Protein AF-A0A7S7MQY4-F1 (afdb_monomer_lite)

Radius of gyration: 16.42 Å; chains: 1; bounding box: 33×34×46 Å

Sequence (89 aa):
MASAIPLSELEHFYYVIEAVKAGLGISVILWPLVMDDLQQVQLLAPFCFIGSGQSYVVVRRQTCSARAEHFCAWLVSEARTTPVPGDTS

Foldseek 3Di:
DDDDDPPVVPPPVVVVVVCVLVVVDDDDDDCVVCVVVVVVVSDDDPPFDDDPPDDDDDDDDPDDDPVVVVVRVVVVVVVVVDDDRPPPD

Structure (mmCIF, N/CA/C/O backbone):
data_AF-A0A7S7MQY4-F1
#
_entry.id   AF-A0A7S7MQY4-F1
#
loop_
_atom_site.group_PDB
_atom_site.id
_atom_site.type_symbol
_atom_site.label_atom_id
_atom_site.label_alt_id
_atom_site.label_comp_id
_atom_site.label_asym_id
_atom_site.label_entity_id
_atom_site.label_seq_id
_atom_site.pdbx_PDB_ins_code
_atom_site.Cartn_x
_atom_site.Cartn_y
_atom_site.Cartn_z
_atom_site.occupancy
_atom_site.B_iso_or_equiv
_atom_site.auth_seq_id
_atom_site.auth_comp_id
_atom_site.auth_asym_id
_atom_site.auth_atom_id
_atom_site.pdbx_PDB_model_num
ATOM 1 N N . ME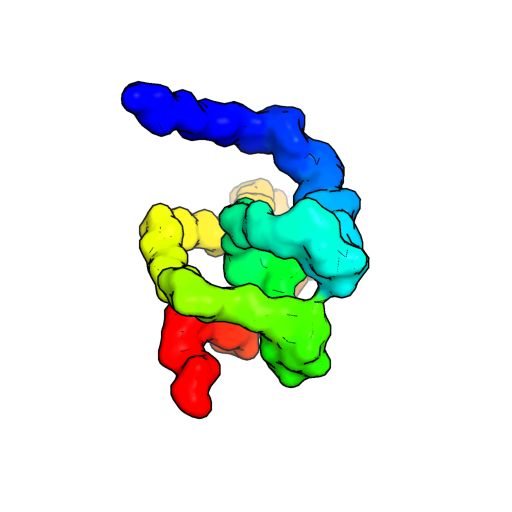T A 1 1 ? -18.409 20.085 4.281 1.00 33.59 1 MET A N 1
ATOM 2 C CA . MET A 1 1 ? -17.584 20.262 3.067 1.00 33.59 1 MET A CA 1
ATOM 3 C C . MET A 1 1 ? -16.256 19.568 3.329 1.00 33.59 1 MET A C 1
ATOM 5 O O . MET A 1 1 ? -15.432 20.125 4.039 1.00 33.59 1 MET A O 1
ATOM 9 N N . ALA A 1 2 ? -16.106 18.313 2.894 1.00 37.69 2 ALA A N 1
ATOM 10 C CA . ALA A 1 2 ? -14.871 17.553 3.080 1.00 37.69 2 ALA A CA 1
ATOM 11 C C . ALA A 1 2 ? -13.850 18.049 2.050 1.00 37.69 2 ALA A C 1
ATOM 13 O O . ALA A 1 2 ? -13.996 17.791 0.858 1.00 37.69 2 ALA A O 1
ATOM 14 N N . SER A 1 3 ? -12.885 18.847 2.504 1.00 33.84 3 SER A N 1
ATOM 15 C CA . SER A 1 3 ? -11.769 19.282 1.670 1.00 33.84 3 SER A CA 1
ATOM 16 C C . SER A 1 3 ? -10.918 18.060 1.345 1.00 33.84 3 SER A C 1
ATOM 18 O O . SER A 1 3 ? -10.416 17.405 2.256 1.00 33.84 3 SER A O 1
ATOM 20 N N . ALA A 1 4 ? -10.784 17.737 0.059 1.00 46.09 4 ALA A N 1
ATOM 21 C CA . ALA A 1 4 ? -9.818 16.752 -0.400 1.00 46.09 4 ALA A CA 1
ATOM 22 C C . ALA A 1 4 ? -8.421 17.285 -0.057 1.00 46.09 4 ALA A C 1
ATOM 24 O O . ALA A 1 4 ? -8.014 18.327 -0.571 1.00 46.09 4 ALA A O 1
ATOM 25 N N . ILE A 1 5 ? -7.733 16.616 0.868 1.00 46.06 5 ILE A N 1
ATOM 26 C CA . ILE A 1 5 ? -6.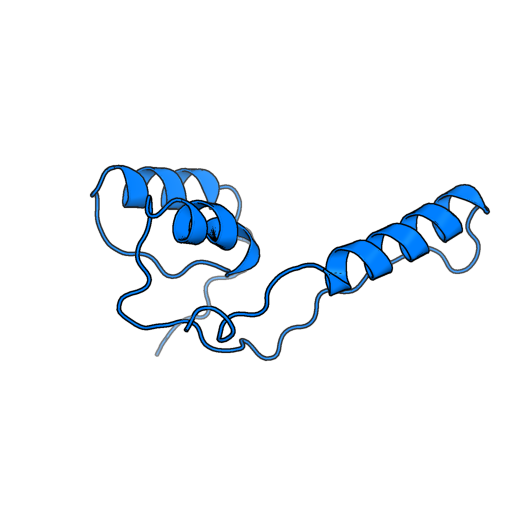359 16.957 1.239 1.00 46.06 5 ILE A CA 1
ATOM 27 C C . ILE A 1 5 ? -5.501 16.793 -0.026 1.00 46.06 5 ILE A C 1
ATOM 29 O O . ILE A 1 5 ? -5.532 15.720 -0.638 1.00 46.06 5 ILE A O 1
ATOM 33 N N . PRO A 1 6 ? -4.789 17.838 -0.478 1.00 42.94 6 PRO A N 1
ATOM 34 C CA . PRO A 1 6 ? -3.937 17.734 -1.649 1.00 42.94 6 PRO A CA 1
ATOM 35 C C . PRO A 1 6 ? -2.829 16.707 -1.396 1.00 42.94 6 PRO A C 1
ATOM 37 O O . PRO A 1 6 ? -2.188 16.698 -0.348 1.00 42.94 6 PRO A O 1
ATOM 40 N N . LEU A 1 7 ? -2.566 15.865 -2.398 1.00 51.34 7 LEU A N 1
ATOM 41 C CA . LEU A 1 7 ? -1.533 14.817 -2.395 1.00 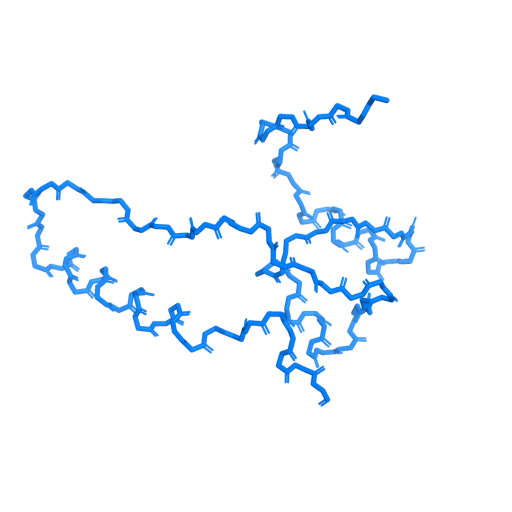51.34 7 LEU A CA 1
ATOM 42 C C . LEU A 1 7 ? -0.089 15.359 -2.187 1.00 51.34 7 LEU A C 1
ATOM 44 O O . LEU A 1 7 ? 0.866 14.592 -2.240 1.00 51.34 7 LEU A O 1
ATOM 48 N N . SER A 1 8 ? 0.104 16.664 -1.963 1.00 48.47 8 SER A N 1
ATOM 49 C CA . SER A 1 8 ? 1.391 17.251 -1.572 1.00 48.47 8 SER A CA 1
ATOM 50 C C . SER A 1 8 ? 1.693 17.128 -0.072 1.00 48.47 8 SER A C 1
ATOM 52 O O . SER A 1 8 ? 2.844 17.277 0.306 1.00 48.47 8 SER A O 1
ATOM 54 N N . GLU A 1 9 ? 0.705 16.837 0.784 1.00 48.00 9 GLU A N 1
ATOM 55 C CA . GLU A 1 9 ? 0.903 16.609 2.233 1.00 48.00 9 GLU A CA 1
ATOM 56 C C . GLU A 1 9 ? 1.219 15.138 2.586 1.00 48.00 9 GLU A C 1
ATOM 58 O O . GLU A 1 9 ? 1.337 14.775 3.754 1.00 48.00 9 GLU A O 1
ATOM 63 N N . LEU A 1 10 ? 1.385 14.264 1.585 1.00 50.41 10 LEU A N 1
ATOM 64 C CA . LEU A 1 10 ? 1.613 12.819 1.760 1.00 50.41 10 LEU A CA 1
ATOM 65 C C . LEU A 1 10 ? 3.038 12.449 2.179 1.00 50.41 10 LEU A C 1
ATOM 67 O O . LEU A 1 10 ? 3.399 11.273 2.084 1.00 50.41 10 LEU A O 1
ATOM 71 N N . GLU A 1 11 ? 3.878 13.413 2.558 1.00 55.97 11 GLU A N 1
ATOM 72 C CA . GLU A 1 11 ? 5.315 13.157 2.660 1.00 55.97 11 GLU A CA 1
ATOM 73 C C . GLU A 1 11 ? 5.625 12.011 3.631 1.00 55.97 11 GLU A C 1
ATOM 75 O O . GLU A 1 11 ? 6.586 11.274 3.403 1.00 55.97 11 GLU A O 1
ATOM 80 N N . HIS A 1 12 ? 4.777 11.753 4.639 1.00 77.31 12 HIS A N 1
ATOM 81 C CA . HIS A 1 12 ? 5.104 10.760 5.659 1.00 77.31 12 HIS A CA 1
ATOM 82 C C . HIS A 1 12 ? 3.927 9.929 6.191 1.00 77.31 12 HIS A C 1
ATOM 84 O O . HIS A 1 12 ? 3.736 9.817 7.404 1.00 77.31 12 HIS A O 1
ATOM 90 N N . PHE A 1 13 ? 3.187 9.246 5.311 1.00 83.31 13 PHE A N 1
ATOM 91 C CA . PHE A 1 13 ? 2.235 8.201 5.735 1.00 83.31 13 PHE A CA 1
ATOM 92 C C . PHE A 1 13 ? 2.835 7.183 6.708 1.00 83.31 13 PHE A C 1
ATOM 94 O O . PHE A 1 13 ? 2.132 6.687 7.581 1.00 83.31 13 PHE A O 1
ATOM 101 N N . TYR A 1 14 ? 4.139 6.929 6.601 1.00 86.31 14 TYR A N 1
ATOM 102 C CA . TYR A 1 14 ? 4.881 6.098 7.539 1.00 86.31 14 TYR A CA 1
ATOM 103 C C . TYR A 1 14 ? 4.687 6.532 9.002 1.00 86.31 14 TYR A C 1
ATOM 105 O O . TYR A 1 14 ? 4.348 5.705 9.841 1.00 86.31 14 TYR A O 1
ATOM 113 N N . TYR A 1 15 ? 4.819 7.827 9.319 1.00 87.25 15 TYR A N 1
ATOM 114 C CA . TYR A 1 15 ? 4.636 8.298 10.699 1.00 87.25 15 TYR A CA 1
ATOM 115 C C . TYR A 1 15 ? 3.195 8.148 11.174 1.00 87.25 15 TYR A C 1
ATOM 117 O O . TYR A 1 15 ? 2.962 7.850 12.341 1.00 87.25 15 TYR A O 1
ATOM 125 N N . VAL A 1 16 ? 2.230 8.326 10.271 1.00 89.62 16 VAL A N 1
ATOM 126 C CA . VAL A 1 16 ? 0.814 8.120 10.586 1.00 89.62 16 VAL A CA 1
ATOM 127 C C . VAL A 1 16 ? 0.548 6.649 10.902 1.00 89.62 16 VAL A C 1
ATOM 129 O O . VAL A 1 16 ? -0.125 6.350 11.884 1.00 89.62 16 VAL A O 1
ATOM 132 N N . ILE A 1 17 ? 1.101 5.733 10.106 1.00 90.88 17 ILE A N 1
ATOM 133 C CA . ILE A 1 17 ? 0.970 4.287 10.316 1.00 90.88 17 ILE A CA 1
ATOM 134 C C . ILE A 1 17 ? 1.601 3.888 11.653 1.00 90.88 17 ILE A C 1
ATOM 136 O O . ILE A 1 17 ? 0.942 3.245 12.466 1.00 90.88 17 ILE A O 1
ATOM 140 N N . GLU A 1 18 ? 2.821 4.344 11.937 1.00 91.06 18 GLU A N 1
ATOM 141 C CA . GLU A 1 18 ? 3.497 4.060 13.207 1.00 91.06 18 GLU A CA 1
ATOM 142 C C . GLU A 1 18 ? 2.761 4.659 14.415 1.00 91.06 18 GLU A C 1
ATOM 144 O O . GLU A 1 18 ? 2.650 4.015 15.457 1.00 91.06 18 GLU A O 1
ATOM 149 N N . ALA A 1 19 ? 2.169 5.849 14.279 1.00 91.06 19 ALA A N 1
ATOM 150 C CA . ALA A 1 19 ? 1.342 6.441 15.328 1.00 91.06 19 ALA A CA 1
ATOM 151 C C . ALA A 1 19 ? 0.091 5.598 15.629 1.00 91.06 19 ALA A C 1
ATOM 153 O O . ALA A 1 19 ? -0.242 5.371 16.794 1.00 91.06 19 ALA A O 1
ATOM 154 N N . VAL A 1 20 ? -0.592 5.101 14.593 1.00 93.62 20 VAL A N 1
ATOM 155 C CA . VAL A 1 20 ? -1.759 4.218 14.757 1.00 93.62 20 VAL A CA 1
ATOM 156 C C . VAL A 1 20 ? -1.342 2.882 15.377 1.00 93.62 20 VAL A C 1
ATOM 158 O O . VAL A 1 20 ? -2.002 2.424 16.308 1.00 93.62 20 VAL A O 1
ATOM 161 N N . LYS A 1 21 ? -0.214 2.298 14.950 1.00 91.00 21 LYS A N 1
ATOM 162 C CA . LYS A 1 21 ? 0.355 1.076 15.549 1.00 91.00 21 LYS A CA 1
ATOM 163 C C . LYS A 1 21 ? 0.712 1.261 17.025 1.00 91.00 21 LYS A C 1
ATOM 165 O O . LYS A 1 21 ? 0.525 0.346 17.820 1.00 91.00 21 LYS A O 1
ATOM 170 N N . ALA A 1 22 ? 1.152 2.457 17.412 1.00 92.50 22 ALA A N 1
ATOM 171 C CA . ALA A 1 22 ? 1.398 2.828 18.805 1.00 92.50 22 ALA A CA 1
ATOM 172 C C . ALA A 1 22 ? 0.114 3.096 19.622 1.00 92.50 22 ALA A C 1
ATOM 174 O O . ALA A 1 22 ? 0.199 3.443 20.800 1.00 92.50 22 ALA A O 1
ATOM 175 N N . GLY A 1 23 ? -1.075 2.956 19.027 1.00 90.19 23 GLY A N 1
ATOM 176 C CA . GLY A 1 23 ? -2.354 3.166 19.705 1.00 90.19 23 GLY A CA 1
ATOM 177 C C . GLY A 1 23 ? -2.749 4.636 19.864 1.00 90.19 23 GLY A C 1
ATOM 178 O O . GLY A 1 23 ? -3.615 4.946 20.680 1.00 90.19 23 GLY A O 1
ATOM 179 N N . LEU A 1 24 ? -2.149 5.553 19.094 1.00 90.94 24 LEU A N 1
ATOM 180 C CA . LEU A 1 24 ? -2.444 6.991 19.174 1.00 90.94 24 LEU A CA 1
ATOM 181 C C . LEU A 1 24 ? -3.762 7.391 18.487 1.00 90.94 24 LEU A C 1
ATOM 183 O O . LEU A 1 24 ? -4.136 8.562 18.526 1.00 90.94 24 LEU A O 1
ATOM 187 N N . GLY A 1 25 ? -4.480 6.451 17.865 1.00 90.06 25 GLY A N 1
ATOM 188 C CA . GLY A 1 25 ? -5.800 6.699 17.286 1.00 90.06 25 GLY A CA 1
ATOM 189 C C . GLY A 1 25 ? -6.123 5.814 16.085 1.00 90.06 25 GLY A C 1
ATOM 190 O O . GLY A 1 25 ? -5.610 4.707 15.956 1.00 90.06 25 GLY A O 1
ATOM 191 N N . ILE A 1 26 ? -6.991 6.324 15.207 1.00 91.31 26 ILE A N 1
ATOM 192 C CA . ILE A 1 26 ? -7.440 5.684 13.961 1.00 91.31 26 ILE A CA 1
ATOM 193 C C . ILE A 1 26 ? -7.105 6.620 12.795 1.00 91.31 26 ILE A C 1
ATOM 195 O O . ILE A 1 26 ? -7.221 7.838 12.933 1.00 91.31 26 ILE A O 1
ATOM 199 N N . SER A 1 27 ? -6.723 6.064 11.642 1.00 90.19 27 SER A N 1
ATOM 200 C CA . SER A 1 27 ? -6.443 6.833 10.425 1.00 90.19 27 SER A CA 1
ATOM 201 C C . SER A 1 27 ? -7.028 6.173 9.174 1.00 90.19 27 SER A C 1
ATOM 203 O O . SER A 1 27 ? -7.276 4.968 9.152 1.00 90.19 27 SER A O 1
ATOM 205 N N . VAL A 1 28 ? -7.229 6.974 8.125 1.00 88.75 28 VAL A N 1
ATOM 206 C CA . VAL A 1 28 ? -7.599 6.515 6.781 1.00 88.75 28 VAL A CA 1
ATOM 207 C C . VAL A 1 28 ? -6.323 6.385 5.957 1.00 88.75 28 VAL A C 1
ATOM 209 O O . VAL A 1 28 ? -5.633 7.374 5.718 1.00 88.75 28 VAL A O 1
ATOM 212 N N . ILE A 1 29 ? -6.007 5.165 5.525 1.00 87.44 29 ILE A N 1
ATOM 213 C CA . ILE A 1 29 ? -4.756 4.831 4.834 1.00 87.44 29 ILE A CA 1
ATOM 214 C C . ILE A 1 29 ? -5.054 4.022 3.568 1.00 87.44 29 ILE A C 1
ATOM 216 O O . ILE A 1 29 ? -6.100 3.390 3.441 1.00 87.44 29 ILE A O 1
ATOM 220 N N . LEU A 1 30 ? -4.137 4.066 2.603 1.00 87.06 30 LEU A N 1
ATOM 221 C CA . LEU A 1 30 ? -4.213 3.276 1.379 1.00 87.06 30 LEU A CA 1
ATOM 222 C C . LEU A 1 30 ? -3.900 1.806 1.671 1.00 87.06 30 LEU A C 1
ATOM 224 O O . LEU A 1 30 ? -2.891 1.510 2.305 1.00 87.06 30 LEU A O 1
ATOM 228 N N . TRP A 1 31 ? -4.712 0.892 1.135 1.00 88.00 31 TRP A N 1
ATOM 229 C CA . TRP A 1 31 ? -4.528 -0.556 1.294 1.00 88.00 31 TRP A CA 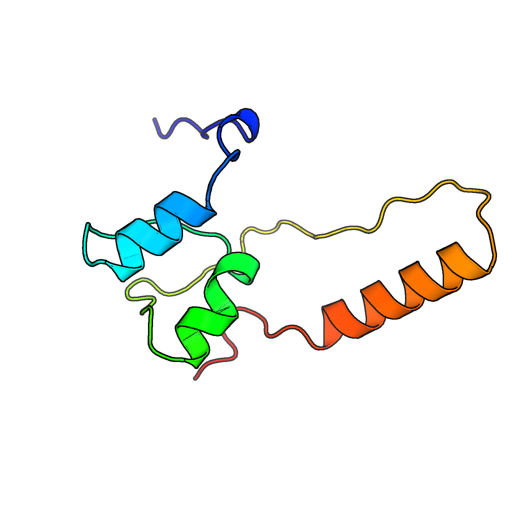1
ATOM 230 C C . TRP A 1 31 ? -3.083 -1.044 1.070 1.00 88.00 31 TRP A C 1
ATOM 232 O O . TRP A 1 31 ? -2.565 -1.722 1.958 1.00 88.00 31 TRP A O 1
ATOM 242 N N . PRO A 1 32 ? -2.375 -0.653 -0.014 1.00 87.69 32 PRO A N 1
ATOM 243 C CA . PRO A 1 32 ? -1.016 -1.140 -0.258 1.00 87.69 32 PRO A CA 1
ATOM 244 C C . PRO A 1 32 ? 0.008 -0.742 0.812 1.00 87.69 32 PRO A C 1
ATOM 246 O O . PRO A 1 32 ? 1.098 -1.297 0.829 1.00 87.69 32 PRO A O 1
ATOM 249 N N . LEU A 1 33 ? -0.309 0.228 1.677 1.00 88.44 33 LEU A N 1
ATOM 250 C CA . LEU A 1 33 ? 0.588 0.682 2.740 1.00 88.44 33 LEU A CA 1
ATOM 251 C C . LEU A 1 33 ? 0.432 -0.103 4.045 1.00 88.44 33 LEU A C 1
ATOM 253 O O . LEU A 1 33 ? 1.305 -0.001 4.894 1.00 88.44 33 LEU A O 1
ATOM 257 N N . VAL A 1 34 ? -0.680 -0.819 4.231 1.00 90.69 34 VAL A N 1
ATOM 258 C CA . VAL A 1 34 ? -1.026 -1.475 5.508 1.00 90.69 34 VAL A CA 1
ATOM 259 C C . VAL A 1 34 ? -1.466 -2.927 5.342 1.00 90.69 34 VAL A C 1
ATOM 261 O O . VAL A 1 34 ? -1.762 -3.583 6.334 1.00 90.69 34 VAL A O 1
ATOM 264 N N . MET A 1 35 ? -1.516 -3.451 4.112 1.00 90.81 35 MET A N 1
ATOM 265 C CA . MET A 1 35 ? -1.907 -4.840 3.850 1.00 90.81 35 MET A CA 1
ATOM 266 C C . MET A 1 35 ? -1.067 -5.837 4.658 1.00 90.81 35 MET A C 1
ATOM 268 O O . MET A 1 35 ? -1.633 -6.748 5.252 1.00 90.81 35 MET A O 1
ATOM 272 N N . ASP A 1 36 ? 0.243 -5.615 4.777 1.00 89.88 36 ASP A N 1
ATOM 273 C CA . ASP A 1 36 ? 1.123 -6.490 5.553 1.00 89.88 36 ASP A CA 1
ATOM 274 C C . ASP A 1 36 ? 0.864 -6.370 7.062 1.00 89.88 36 ASP A C 1
ATOM 276 O O . ASP A 1 36 ? 0.735 -7.385 7.745 1.00 89.88 36 ASP A O 1
ATOM 280 N N . ASP A 1 37 ? 0.704 -5.151 7.593 1.00 90.75 37 ASP A N 1
ATOM 281 C CA . ASP A 1 37 ? 0.366 -4.939 9.008 1.00 90.75 37 ASP A CA 1
ATOM 282 C C . ASP A 1 37 ? -0.999 -5.553 9.376 1.00 90.75 37 ASP A C 1
ATOM 284 O O . ASP A 1 37 ? -1.176 -6.034 10.497 1.00 90.75 37 ASP A O 1
ATOM 288 N N . LEU A 1 38 ? -1.953 -5.580 8.437 1.00 90.19 38 LEU A N 1
ATOM 289 C CA . LEU A 1 38 ? -3.245 -6.257 8.598 1.00 90.19 38 LEU A CA 1
ATOM 290 C C . LEU A 1 38 ? -3.086 -7.784 8.596 1.00 90.19 38 LEU A C 1
ATOM 292 O O . LEU A 1 38 ? -3.678 -8.453 9.441 1.00 90.19 38 LEU A O 1
ATOM 296 N N . GLN A 1 39 ? -2.265 -8.344 7.698 1.00 89.62 39 GLN A N 1
ATOM 297 C CA . GLN A 1 39 ? -1.970 -9.786 7.670 1.00 89.62 39 GLN A CA 1
ATOM 298 C C . GLN A 1 39 ? -1.245 -10.252 8.942 1.00 89.62 39 GLN A C 1
ATOM 300 O O . GLN A 1 39 ? -1.480 -11.358 9.423 1.00 89.62 39 GLN A O 1
ATOM 305 N N . GLN A 1 40 ? -0.386 -9.404 9.513 1.00 90.69 40 GLN A N 1
ATOM 306 C CA . GLN A 1 40 ? 0.333 -9.674 10.763 1.00 90.69 40 GLN A CA 1
ATOM 307 C C . GLN A 1 40 ? -0.479 -9.328 12.024 1.00 90.69 40 GLN A C 1
ATOM 309 O O . GLN A 1 40 ? 0.041 -9.453 13.132 1.00 90.69 40 GLN A O 1
ATOM 314 N N . VAL A 1 41 ? -1.735 -8.880 11.878 1.00 86.50 41 VAL A N 1
ATOM 315 C CA . VAL A 1 41 ? -2.625 -8.474 12.985 1.00 86.50 41 VAL A CA 1
ATOM 316 C C . VAL A 1 41 ? -2.011 -7.369 13.869 1.00 86.50 41 VAL A C 1
ATOM 318 O O . VAL A 1 41 ? -2.321 -7.237 15.050 1.00 86.50 41 VAL A O 1
ATOM 321 N N . GLN A 1 42 ? -1.126 -6.544 13.302 1.00 89.06 42 GLN A N 1
ATOM 322 C CA . GLN A 1 42 ? -0.602 -5.340 13.961 1.00 89.06 42 GLN A CA 1
ATOM 323 C C . GLN A 1 42 ? -1.585 -4.174 13.850 1.00 89.06 42 GLN A C 1
ATOM 325 O O . GLN A 1 42 ? -1.618 -3.296 14.710 1.00 89.06 42 GLN A O 1
ATOM 330 N N . LEU A 1 43 ? -2.392 -4.176 12.790 1.00 90.75 43 LEU A N 1
ATOM 331 C CA . LEU A 1 43 ? -3.479 -3.237 12.568 1.00 90.75 43 LEU A CA 1
ATOM 332 C C . LEU A 1 43 ? -4.791 -3.989 12.362 1.00 90.75 43 LEU A C 1
ATOM 334 O O . LEU A 1 43 ? -4.814 -5.140 11.930 1.00 90.75 43 LEU A O 1
ATOM 338 N N . LEU A 1 44 ? -5.896 -3.303 12.644 1.00 91.06 44 LEU A N 1
ATOM 339 C CA . LEU A 1 44 ? -7.246 -3.764 12.338 1.00 91.06 44 LEU A CA 1
ATOM 340 C C . LEU A 1 44 ? -7.954 -2.720 11.476 1.00 91.06 44 LEU A C 1
ATOM 342 O O . LEU A 1 44 ? -7.736 -1.519 11.633 1.00 91.06 44 LEU A O 1
ATOM 346 N N . ALA A 1 45 ? -8.836 -3.186 10.594 1.00 90.00 45 ALA A N 1
ATOM 347 C CA . ALA A 1 45 ? -9.644 -2.348 9.713 1.00 90.00 45 ALA A CA 1
ATOM 348 C C . ALA A 1 45 ? -11.123 -2.378 10.141 1.00 90.00 45 ALA A C 1
ATOM 350 O O . ALA A 1 45 ? -11.938 -3.028 9.485 1.00 90.00 45 ALA A O 1
ATOM 351 N N . PRO A 1 46 ? -11.503 -1.693 11.239 1.00 86.88 46 PRO A N 1
ATOM 352 C CA . PRO A 1 46 ? -12.840 -1.814 11.832 1.00 86.88 46 PRO A CA 1
ATOM 353 C C . PRO A 1 46 ? -13.970 -1.316 10.922 1.00 86.88 46 PRO A C 1
ATOM 355 O O . PRO A 1 46 ? -15.120 -1.699 11.109 1.00 86.88 46 PRO A O 1
ATOM 358 N N . PHE A 1 47 ? -13.649 -0.473 9.939 1.00 85.44 47 PHE A N 1
ATOM 359 C CA . PHE A 1 47 ? -14.606 0.083 8.980 1.00 85.44 47 PHE A CA 1
ATOM 360 C C . PHE A 1 47 ? -14.510 -0.552 7.586 1.00 85.44 47 PHE A C 1
ATOM 362 O O . PHE A 1 47 ? -15.143 -0.057 6.655 1.00 85.44 47 PHE A O 1
ATOM 369 N N . CYS A 1 48 ? -13.736 -1.637 7.451 1.00 84.94 48 CYS A N 1
ATOM 370 C CA . CYS A 1 48 ? -13.393 -2.279 6.181 1.00 84.94 48 CYS A CA 1
ATOM 371 C C . CYS A 1 48 ? -12.692 -1.325 5.188 1.00 84.94 48 CYS A C 1
ATOM 373 O O . CYS A 1 48 ? -12.561 -0.122 5.412 1.00 84.94 48 CYS A O 1
ATOM 375 N N . PHE A 1 49 ? -12.196 -1.875 4.080 1.00 86.75 49 PHE A N 1
ATOM 376 C CA . PHE A 1 49 ? -11.666 -1.085 2.967 1.00 86.75 49 PHE A CA 1
ATOM 377 C C . PHE A 1 49 ? -12.675 -1.048 1.825 1.00 86.75 49 PHE A C 1
ATOM 379 O O . PHE A 1 49 ? -13.382 -2.021 1.576 1.00 86.75 49 PHE A O 1
ATOM 386 N N . ILE A 1 50 ? -12.703 0.073 1.107 1.00 84.12 50 ILE A N 1
ATOM 387 C CA . ILE A 1 50 ? -13.491 0.241 -0.114 1.00 84.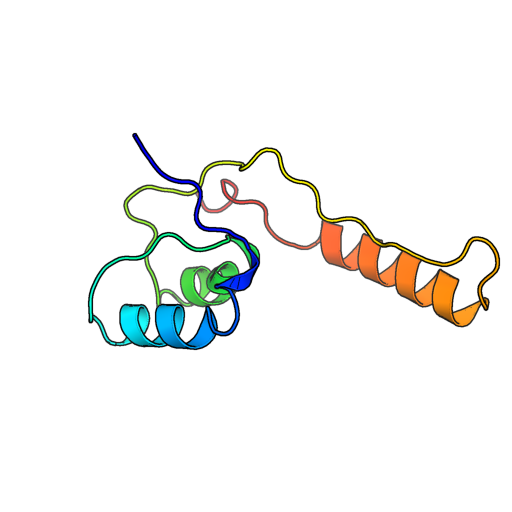12 50 ILE A CA 1
ATOM 388 C C . ILE A 1 50 ? -12.570 0.597 -1.278 1.00 84.12 50 ILE A C 1
ATOM 390 O O . ILE A 1 50 ? -11.559 1.281 -1.103 1.00 84.12 50 ILE A O 1
ATOM 394 N N . GLY A 1 51 ? -12.923 0.141 -2.479 1.00 80.56 51 GLY A N 1
ATOM 395 C CA . GLY A 1 51 ? -12.200 0.506 -3.692 1.00 80.56 51 GLY A CA 1
ATOM 396 C C . GLY A 1 51 ? -12.300 2.010 -3.948 1.00 80.56 51 GLY A C 1
ATOM 397 O O . GLY A 1 51 ? -13.395 2.550 -4.075 1.00 80.56 51 GLY A O 1
ATOM 398 N N . SER A 1 52 ? -11.159 2.688 -4.067 1.00 75.12 52 SER A N 1
ATOM 399 C CA . SER A 1 52 ? -11.100 4.132 -4.347 1.00 75.12 52 SER A CA 1
ATOM 400 C C . SER A 1 52 ? -11.450 4.494 -5.797 1.00 75.12 52 SER A C 1
ATOM 402 O O . SER A 1 52 ? -11.528 5.674 -6.138 1.00 75.12 52 SER A O 1
ATOM 404 N N . GLY A 1 53 ? -11.598 3.493 -6.675 1.00 77.44 53 GLY A N 1
ATOM 405 C CA . GLY A 1 53 ? -11.735 3.677 -8.123 1.00 77.44 53 GLY A CA 1
ATOM 406 C C . GLY A 1 53 ? -10.449 4.146 -8.818 1.00 77.44 53 GLY A C 1
ATOM 407 O O . GLY A 1 53 ? -10.468 4.409 -10.017 1.00 77.44 53 GLY A O 1
ATOM 408 N N . GLN A 1 54 ? -9.335 4.259 -8.088 1.00 79.88 54 GLN A N 1
ATOM 409 C CA . GLN A 1 54 ? -8.037 4.656 -8.633 1.00 79.88 54 GLN A CA 1
ATOM 410 C C . GLN A 1 54 ? -7.249 3.437 -9.115 1.00 79.88 54 GLN A C 1
ATOM 412 O O . GLN A 1 54 ? -7.342 2.355 -8.539 1.00 79.88 54 GLN A O 1
ATOM 417 N N . SER A 1 55 ? -6.453 3.624 -10.167 1.00 80.75 55 SER A N 1
ATOM 418 C CA . SER A 1 55 ? -5.597 2.581 -10.738 1.00 80.75 55 SER A CA 1
ATOM 419 C C . SER A 1 55 ? -4.129 2.977 -10.649 1.00 80.75 55 SER A C 1
ATOM 421 O O . SER A 1 55 ? -3.764 4.105 -10.980 1.00 80.75 55 SER A O 1
ATOM 423 N N . TYR A 1 56 ? -3.280 2.032 -10.252 1.00 84.75 56 TYR A N 1
ATOM 424 C CA . TYR A 1 56 ? -1.832 2.187 -10.340 1.00 84.75 56 TYR A CA 1
ATOM 425 C C . TYR A 1 56 ? -1.379 1.878 -11.767 1.00 84.75 56 TYR A C 1
ATOM 427 O O . TYR A 1 56 ? -1.716 0.833 -12.322 1.00 84.75 56 TYR A O 1
ATOM 435 N N . VAL A 1 57 ? -0.619 2.792 -12.370 1.00 89.50 57 VAL A N 1
ATOM 436 C CA . VAL A 1 57 ? -0.136 2.658 -13.750 1.00 89.50 57 VAL A CA 1
ATOM 437 C C . VAL A 1 57 ? 1.378 2.787 -13.805 1.00 89.50 57 VAL A C 1
ATOM 439 O O . VAL A 1 57 ? 1.976 3.620 -13.127 1.00 89.50 57 VAL A O 1
ATOM 442 N N . VAL A 1 58 ? 2.007 1.969 -14.648 1.00 90.38 58 VAL A N 1
ATOM 443 C CA . VAL A 1 58 ? 3.436 2.084 -14.942 1.00 90.38 58 VAL A CA 1
ATOM 444 C C . VAL A 1 58 ? 3.610 3.051 -16.105 1.00 90.38 58 VAL A C 1
ATOM 446 O O . VAL A 1 58 ? 3.158 2.786 -17.219 1.00 90.38 58 VAL A O 1
ATOM 449 N N . VAL A 1 59 ? 4.292 4.167 -15.857 1.00 91.06 59 VAL A N 1
ATOM 450 C CA . VAL A 1 59 ? 4.614 5.159 -16.887 1.00 91.06 59 VAL A CA 1
ATOM 451 C C . VAL A 1 59 ? 6.059 4.969 -17.329 1.00 91.06 59 VAL A C 1
ATOM 453 O O . VAL A 1 59 ? 6.980 4.947 -16.514 1.00 91.06 59 VAL A O 1
ATOM 456 N N . ARG A 1 60 ? 6.271 4.847 -18.641 1.00 88.56 60 ARG A N 1
ATOM 457 C CA . ARG A 1 60 ? 7.601 4.730 -19.249 1.00 88.56 60 ARG A CA 1
ATOM 458 C C . ARG A 1 60 ? 7.686 5.535 -20.538 1.00 88.56 60 ARG A C 1
ATOM 460 O O . ARG A 1 60 ? 6.669 5.847 -21.152 1.00 88.56 60 ARG A O 1
ATOM 467 N N . ARG A 1 61 ? 8.912 5.839 -20.973 1.00 91.00 61 ARG A N 1
ATOM 468 C CA . ARG A 1 61 ? 9.153 6.426 -22.301 1.00 91.00 61 ARG A CA 1
ATOM 469 C C . ARG A 1 61 ? 8.728 5.445 -23.394 1.00 91.00 61 ARG A C 1
ATOM 471 O O . ARG A 1 61 ? 8.905 4.241 -23.230 1.00 91.00 61 ARG A O 1
ATOM 478 N N . GLN A 1 62 ? 8.229 5.979 -24.509 1.00 87.69 62 GLN A N 1
ATOM 479 C CA . GLN A 1 62 ? 7.802 5.183 -25.663 1.00 87.69 62 GLN A CA 1
ATOM 480 C C . GLN A 1 62 ? 8.938 4.307 -26.211 1.00 87.69 62 GLN A C 1
ATOM 482 O O . GLN A 1 62 ? 8.720 3.134 -26.490 1.00 87.69 62 GLN A O 1
ATOM 487 N N . THR A 1 63 ? 10.152 4.858 -26.285 1.00 92.19 63 THR A N 1
ATOM 488 C CA . THR A 1 63 ? 11.376 4.102 -26.565 1.00 92.19 63 THR A CA 1
ATOM 489 C C . THR A 1 63 ? 12.118 3.870 -25.254 1.00 92.19 63 THR A C 1
ATOM 491 O O . THR A 1 63 ? 12.575 4.823 -24.614 1.00 92.19 63 THR A O 1
ATOM 494 N N . CYS A 1 64 ? 12.244 2.613 -24.840 1.00 91.38 64 CYS A N 1
ATOM 495 C CA . CYS A 1 64 ? 12.996 2.224 -23.654 1.00 91.38 64 CYS A CA 1
ATOM 496 C C . CYS A 1 64 ? 13.898 1.015 -23.946 1.00 91.38 64 CYS A C 1
ATOM 498 O O . CYS A 1 64 ? 13.837 0.411 -25.012 1.00 91.38 64 CYS A O 1
ATOM 500 N N . SER A 1 65 ? 14.814 0.714 -23.025 1.00 94.75 65 SER A N 1
ATOM 501 C CA . SER A 1 65 ? 15.684 -0.457 -23.170 1.00 94.75 65 SER A CA 1
ATOM 502 C C . SER A 1 65 ? 14.910 -1.749 -22.900 1.00 94.75 65 SER A C 1
ATOM 504 O O . SER A 1 65 ? 13.989 -1.753 -22.083 1.00 94.75 65 SER A O 1
ATOM 506 N N . ALA A 1 66 ? 15.369 -2.870 -23.464 1.00 93.56 66 ALA A N 1
ATOM 507 C CA . ALA A 1 66 ? 14.814 -4.194 -23.165 1.00 93.56 66 ALA A CA 1
ATOM 508 C C . ALA A 1 66 ? 14.781 -4.501 -21.652 1.00 93.56 66 ALA A C 1
ATOM 510 O O . ALA A 1 66 ? 13.874 -5.176 -21.173 1.00 93.56 66 ALA A O 1
ATOM 511 N N . ARG A 1 67 ? 15.731 -3.966 -20.867 1.00 94.50 67 ARG A N 1
ATOM 512 C CA . ARG A 1 67 ? 15.734 -4.088 -19.398 1.00 94.50 67 ARG A CA 1
ATOM 513 C C . ARG A 1 67 ? 14.545 -3.371 -18.759 1.00 94.50 67 ARG A C 1
ATOM 515 O O . ARG A 1 67 ? 13.927 -3.914 -17.851 1.00 94.50 67 ARG A O 1
ATOM 522 N N . ALA A 1 68 ? 14.231 -2.163 -19.224 1.00 93.44 68 ALA A N 1
ATOM 523 C CA . ALA A 1 68 ? 13.084 -1.410 -18.727 1.00 93.44 68 ALA A CA 1
ATOM 524 C C . ALA A 1 68 ? 11.764 -2.105 -19.091 1.00 93.44 68 ALA A C 1
ATOM 526 O O . ALA A 1 68 ? 10.850 -2.132 -18.273 1.00 93.44 68 ALA A O 1
ATOM 527 N N . GLU A 1 69 ? 11.672 -2.706 -20.280 1.00 93.50 69 GLU A N 1
ATOM 528 C CA . GLU A 1 69 ? 10.510 -3.509 -20.677 1.00 93.50 69 GLU A CA 1
ATOM 529 C C . GLU A 1 69 ? 10.325 -4.730 -19.779 1.00 93.50 69 GLU A C 1
ATOM 531 O O . GLU A 1 69 ? 9.230 -4.923 -19.251 1.00 93.50 69 GLU A O 1
ATOM 536 N N . HIS A 1 70 ? 11.395 -5.495 -19.539 1.00 95.12 70 HIS A N 1
ATOM 537 C CA . HIS A 1 70 ? 11.368 -6.636 -18.622 1.00 95.12 70 HIS A CA 1
ATOM 538 C C . HIS A 1 70 ? 10.970 -6.216 -17.208 1.00 95.12 70 HIS A C 1
ATOM 540 O O . HIS A 1 70 ? 10.131 -6.865 -16.592 1.00 95.12 70 HIS A O 1
ATOM 546 N N . PHE A 1 71 ? 11.515 -5.104 -16.709 1.00 95.12 71 PHE A N 1
ATOM 547 C CA . PHE A 1 71 ? 11.154 -4.582 -15.395 1.00 95.12 71 PHE A CA 1
ATOM 548 C C . PHE A 1 71 ? 9.673 -4.189 -15.318 1.00 95.12 71 PHE A C 1
ATOM 550 O O . PHE A 1 71 ? 8.998 -4.537 -14.358 1.00 95.12 71 PHE A O 1
ATOM 557 N N . CYS A 1 72 ? 9.132 -3.533 -16.350 1.00 95.00 72 CYS A N 1
ATOM 558 C CA . CYS A 1 72 ? 7.704 -3.213 -16.404 1.00 95.00 72 CYS A CA 1
ATOM 559 C C . CYS A 1 72 ? 6.833 -4.475 -16.459 1.00 95.00 72 CYS A C 1
ATOM 561 O O . CYS A 1 72 ? 5.796 -4.526 -15.806 1.00 95.00 72 CYS A O 1
ATOM 563 N N . ALA A 1 73 ? 7.235 -5.481 -17.242 1.00 94.19 73 ALA A N 1
ATOM 564 C CA . ALA A 1 73 ? 6.511 -6.746 -17.335 1.00 94.19 73 ALA A CA 1
ATOM 565 C C . ALA A 1 73 ? 6.497 -7.481 -15.988 1.00 94.19 73 ALA A C 1
ATOM 567 O O . ALA A 1 73 ? 5.451 -7.971 -15.566 1.00 94.19 73 ALA A O 1
ATOM 568 N N . TRP A 1 74 ? 7.632 -7.486 -15.288 1.00 95.56 74 TRP A N 1
ATOM 569 C CA . TRP A 1 74 ? 7.733 -8.019 -13.937 1.00 95.56 74 TRP A CA 1
ATOM 570 C C . TRP A 1 74 ? 6.855 -7.241 -12.947 1.00 95.56 74 TRP A C 1
ATOM 572 O O . TRP A 1 74 ? 6.049 -7.862 -12.266 1.00 95.56 74 TRP A O 1
ATOM 582 N N . LEU A 1 75 ? 6.902 -5.901 -12.938 1.00 94.88 75 LEU A N 1
ATOM 583 C CA . LEU A 1 75 ? 6.045 -5.074 -12.074 1.00 94.88 75 LEU A CA 1
ATOM 584 C C . LEU A 1 75 ? 4.554 -5.381 -12.262 1.00 94.88 75 LEU A C 1
ATOM 586 O O . LEU A 1 75 ? 3.811 -5.460 -11.291 1.00 94.88 75 LEU A O 1
ATOM 590 N N . VAL A 1 76 ? 4.110 -5.568 -13.509 1.00 92.94 76 VAL A N 1
ATOM 591 C CA . VAL A 1 76 ? 2.720 -5.943 -13.812 1.00 92.94 76 VAL A CA 1
ATOM 592 C C . VAL A 1 76 ? 2.397 -7.348 -13.300 1.00 92.94 76 VAL A C 1
ATOM 594 O O . VAL A 1 76 ? 1.274 -7.586 -12.864 1.00 92.94 76 VAL A O 1
ATOM 597 N N . SER A 1 77 ? 3.354 -8.277 -13.354 1.00 94.31 77 SER A N 1
ATOM 598 C CA . SER A 1 77 ? 3.196 -9.623 -12.798 1.00 94.31 77 SER A CA 1
ATOM 599 C C . SER A 1 77 ? 3.052 -9.587 -11.276 1.00 94.31 77 SER A C 1
ATOM 601 O O . SER A 1 77 ? 2.103 -10.163 -10.756 1.00 94.31 77 SER A O 1
ATOM 603 N N . GLU A 1 78 ? 3.930 -8.870 -10.574 1.00 93.06 78 GLU A N 1
ATOM 604 C CA . GLU A 1 78 ? 3.859 -8.707 -9.113 1.00 93.06 78 GLU A CA 1
ATOM 605 C C . GLU A 1 78 ? 2.597 -7.958 -8.673 1.00 93.06 78 GLU A C 1
ATOM 607 O O . GLU A 1 78 ? 1.936 -8.328 -7.709 1.00 93.06 78 GLU A O 1
ATOM 612 N N . ALA A 1 79 ? 2.178 -6.931 -9.413 1.00 89.00 79 ALA A N 1
ATOM 613 C CA . ALA A 1 79 ? 0.948 -6.213 -9.083 1.00 89.00 79 ALA A CA 1
ATOM 614 C C . ALA A 1 79 ? -0.294 -7.126 -9.113 1.00 89.00 79 ALA A C 1
ATOM 616 O O . ALA A 1 79 ? -1.259 -6.869 -8.402 1.00 89.00 79 ALA A O 1
ATOM 617 N N . ARG A 1 80 ? -0.278 -8.208 -9.907 1.00 89.69 80 ARG A N 1
ATOM 618 C CA . ARG A 1 80 ? -1.372 -9.194 -9.962 1.00 89.69 80 ARG A CA 1
ATOM 619 C C . ARG A 1 80 ? -1.368 -10.181 -8.798 1.00 89.69 80 ARG A C 1
ATOM 621 O O . ARG A 1 80 ? -2.398 -10.800 -8.560 1.00 89.69 80 ARG A O 1
ATOM 628 N N . THR A 1 81 ? -0.239 -10.366 -8.117 1.00 89.31 81 THR A N 1
ATOM 629 C CA . THR A 1 81 ? -0.154 -11.215 -6.917 1.00 89.31 81 THR A CA 1
ATOM 630 C C . THR A 1 81 ? -0.523 -10.445 -5.652 1.00 89.31 81 THR A C 1
ATOM 632 O O . THR A 1 81 ? -0.729 -11.053 -4.605 1.00 89.31 81 THR A O 1
ATOM 635 N N . THR A 1 82 ? -0.629 -9.115 -5.746 1.00 84.50 82 THR A N 1
ATOM 636 C CA . THR A 1 82 ? -0.997 -8.253 -4.625 1.00 84.50 82 THR A CA 1
ATOM 637 C C . THR A 1 82 ? -2.461 -8.499 -4.235 1.00 84.50 82 THR A C 1
ATOM 639 O O . THR A 1 82 ? -3.337 -8.377 -5.097 1.00 84.50 82 THR A O 1
ATOM 642 N N . PRO A 1 83 ? -2.758 -8.813 -2.960 1.00 82.75 83 PRO A N 1
ATOM 643 C CA . PRO A 1 83 ? -4.127 -9.021 -2.498 1.00 82.75 83 PRO A CA 1
ATOM 644 C C . PRO A 1 83 ? -4.982 -7.771 -2.706 1.00 82.75 83 PRO A C 1
ATOM 646 O O . PRO A 1 83 ? -4.510 -6.655 -2.461 1.00 82.75 83 PRO A O 1
ATOM 649 N N . VAL A 1 84 ? -6.243 -7.939 -3.108 1.00 79.00 84 VAL A N 1
ATOM 650 C CA . VAL A 1 84 ? -7.194 -6.824 -3.178 1.00 79.00 84 VAL A CA 1
ATOM 651 C C . VAL A 1 84 ? -7.993 -6.707 -1.873 1.00 79.00 84 VAL A C 1
ATOM 653 O O . VAL A 1 84 ? -8.313 -7.718 -1.243 1.00 79.00 84 VAL A O 1
ATOM 656 N N . PRO A 1 85 ? -8.325 -5.478 -1.431 1.00 73.62 85 PRO A N 1
ATOM 657 C CA . PRO A 1 85 ? -9.161 -5.286 -0.254 1.00 73.62 85 PRO A CA 1
ATOM 658 C C . PRO A 1 85 ? -10.537 -5.931 -0.471 1.00 73.62 85 PRO A C 1
ATOM 660 O O . PRO A 1 85 ? -11.284 -5.509 -1.352 1.00 73.62 85 PRO A O 1
ATOM 663 N N . GLY A 1 86 ? -10.857 -6.946 0.337 1.00 64.38 86 GLY A N 1
ATOM 664 C CA . GLY A 1 86 ? -12.092 -7.737 0.241 1.00 64.38 86 GLY A CA 1
ATOM 665 C C . GLY A 1 86 ? -11.869 -9.252 0.177 1.00 64.38 86 GLY A C 1
ATOM 666 O O . GLY A 1 86 ? -12.785 -10.000 0.507 1.00 64.38 86 GLY A O 1
ATOM 667 N N . ASP A 1 87 ? -10.655 -9.700 -0.159 1.00 55.34 87 ASP A N 1
ATOM 668 C CA . ASP A 1 87 ? -10.317 -11.133 -0.221 1.00 55.34 87 ASP A CA 1
ATOM 669 C C . ASP A 1 87 ? -9.993 -11.735 1.158 1.00 55.34 87 ASP A C 1
ATOM 671 O O . ASP A 1 87 ? -9.955 -12.953 1.323 1.00 55.34 87 ASP A O 1
ATOM 675 N N . THR A 1 88 ? -9.778 -10.887 2.167 1.00 49.72 88 THR A N 1
ATOM 676 C CA . THR A 1 88 ? -9.540 -11.286 3.558 1.00 49.72 88 THR A CA 1
ATOM 677 C C . THR A 1 88 ? -10.877 -11.553 4.262 1.0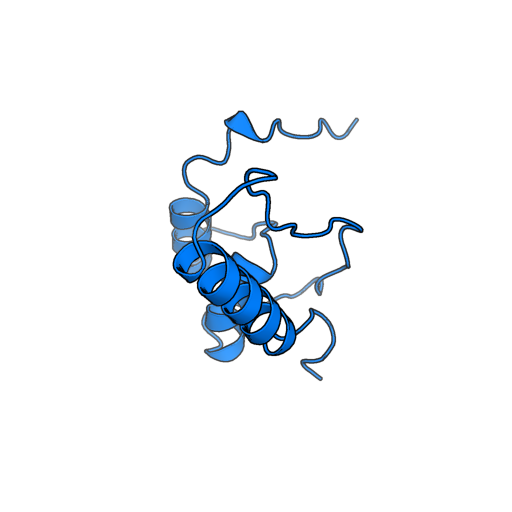0 49.72 88 THR A C 1
ATOM 679 O O . THR A 1 88 ? -11.345 -10.729 5.047 1.00 49.72 88 THR A O 1
ATOM 682 N N . SER A 1 89 ? -11.536 -12.663 3.915 1.00 39.19 89 SER A N 1
ATOM 683 C CA . SER A 1 89 ? -12.659 -13.228 4.689 1.00 39.19 89 SER A CA 1
ATOM 684 C C . SER A 1 89 ? -12.174 -14.242 5.716 1.00 39.19 89 SER A C 1
ATOM 686 O O . SER A 1 89 ? -11.226 -14.992 5.392 1.00 39.19 89 SER A O 1
#

pLDDT: mean 81.72, std 16.64, range [33.59, 95.56]

Secondary structure (DSSP, 8-state):
------TTSGGGHHHHHHHHHTTS------HHHHHHHHHTTSS--TT-----S--------SS--HHHHHHHHHHHHHHHHSPPTT---